Protein AF-A0A2W0G746-F1 (afdb_monomer_lite)

Foldseek 3Di:
DDPPPDDPPLQDDPRAGAADAPVVLVVLVVVQPDDDPLLSQLVCCCRHVVDDNVVSCVVSVQDPVSNSVSSSSSSCSSVVNDPPDDDDDDDDDPVVVVVVVVVVVVVD

Structure (mmCIF, N/CA/C/O backbone):
data_AF-A0A2W0G746-F1
#
_entry.id   AF-A0A2W0G746-F1
#
loop_
_atom_site.group_PDB
_atom_site.id
_atom_site.type_symbol
_atom_site.label_atom_id
_atom_site.label_alt_id
_atom_site.label_comp_id
_atom_site.label_asym_id
_atom_site.label_entity_id
_atom_site.label_seq_id
_atom_site.pdbx_PDB_ins_code
_atom_site.Cartn_x
_atom_site.Cartn_y
_atom_site.Cartn_z
_atom_site.occupancy
_atom_site.B_iso_or_equiv
_atom_site.auth_seq_id
_atom_site.auth_comp_id
_atom_site.auth_asym_id
_atom_site.auth_atom_id
_atom_site.pdbx_PDB_model_num
ATOM 1 N N . MET A 1 1 ? 15.666 16.266 3.257 1.00 37.22 1 MET A N 1
ATOM 2 C CA . MET A 1 1 ? 14.941 15.042 3.659 1.00 37.22 1 MET A CA 1
ATOM 3 C C . MET A 1 1 ? 13.505 15.496 3.851 1.00 37.22 1 MET A C 1
ATOM 5 O O . MET A 1 1 ? 13.319 16.393 4.648 1.00 37.22 1 MET A O 1
ATOM 9 N N . ASP A 1 2 ? 12.512 15.185 3.019 1.00 35.34 2 ASP A N 1
ATOM 10 C CA . ASP A 1 2 ? 12.162 13.888 2.442 1.00 35.34 2 ASP A CA 1
ATOM 11 C C . ASP A 1 2 ? 11.350 14.050 1.144 1.00 35.34 2 ASP A C 1
ATOM 13 O O . ASP A 1 2 ? 10.175 14.400 1.172 1.00 35.34 2 ASP A O 1
ATOM 17 N N . ILE A 1 3 ? 11.964 13.764 -0.008 1.00 33.84 3 ILE A N 1
ATOM 18 C CA . ILE A 1 3 ? 11.258 13.661 -1.306 1.00 33.84 3 ILE A CA 1
ATOM 19 C C . ILE A 1 3 ? 11.138 12.182 -1.744 1.00 33.84 3 ILE A C 1
ATOM 21 O O . ILE A 1 3 ? 10.477 11.855 -2.722 1.00 33.84 3 ILE A O 1
ATOM 25 N N . LEU A 1 4 ? 11.706 11.250 -0.970 1.00 33.03 4 LEU A N 1
ATOM 26 C CA . LEU A 1 4 ? 11.797 9.826 -1.320 1.00 33.03 4 LEU A CA 1
ATOM 27 C C . LEU A 1 4 ? 10.635 8.951 -0.810 1.00 33.03 4 LEU A C 1
ATOM 29 O O . LEU A 1 4 ? 10.628 7.756 -1.078 1.00 33.03 4 LEU A O 1
ATOM 33 N N . MET A 1 5 ? 9.638 9.508 -0.113 1.00 35.78 5 MET A N 1
ATOM 34 C CA . MET A 1 5 ? 8.526 8.720 0.463 1.00 35.78 5 MET A CA 1
ATOM 35 C C . MET A 1 5 ? 7.280 8.608 -0.429 1.00 35.78 5 MET A C 1
ATOM 37 O O . MET A 1 5 ? 6.327 7.916 -0.077 1.00 35.78 5 MET A O 1
ATOM 41 N N . ALA A 1 6 ? 7.267 9.248 -1.597 1.00 40.59 6 ALA A N 1
ATOM 42 C CA . ALA A 1 6 ? 6.166 9.135 -2.543 1.00 40.59 6 ALA A CA 1
ATOM 43 C C . ALA A 1 6 ? 6.620 8.338 -3.762 1.00 40.59 6 ALA A C 1
ATOM 45 O O . ALA A 1 6 ? 7.255 8.921 -4.634 1.00 40.59 6 ALA A O 1
ATOM 46 N N . ARG A 1 7 ? 6.281 7.044 -3.836 1.00 46.41 7 ARG A N 1
ATOM 47 C CA . ARG A 1 7 ? 5.877 6.357 -5.084 1.00 46.41 7 ARG A CA 1
ATOM 48 C C . ARG A 1 7 ? 5.673 4.860 -4.856 1.00 46.41 7 ARG A C 1
ATOM 50 O O . ARG A 1 7 ? 6.527 4.044 -5.132 1.00 46.41 7 ARG A O 1
ATOM 57 N N . PHE A 1 8 ? 4.459 4.527 -4.440 1.00 44.16 8 PHE A N 1
ATOM 58 C CA . PHE A 1 8 ? 3.735 3.387 -5.000 1.00 44.16 8 PHE A CA 1
ATOM 59 C C . PHE A 1 8 ? 2.346 3.928 -5.369 1.00 44.16 8 PHE A C 1
ATOM 61 O O . PHE A 1 8 ? 1.368 3.780 -4.638 1.00 44.16 8 PHE A O 1
ATOM 68 N N . ASN A 1 9 ? 2.276 4.688 -6.466 1.00 48.50 9 ASN A N 1
ATOM 69 C CA . ASN A 1 9 ? 1.053 5.370 -6.909 1.00 48.50 9 ASN A CA 1
ATOM 70 C C . ASN A 1 9 ? 0.141 4.428 -7.714 1.00 48.50 9 ASN A C 1
ATOM 72 O O . ASN A 1 9 ? -0.251 4.733 -8.832 1.00 48.50 9 ASN A O 1
ATOM 76 N N . GLY A 1 10 ? -0.211 3.285 -7.126 1.00 46.31 10 GLY A N 1
ATOM 77 C CA . GLY A 1 10 ? -1.383 2.507 -7.550 1.00 46.31 10 GLY A CA 1
ATOM 78 C C . GLY A 1 10 ? -2.644 2.923 -6.801 1.00 46.31 10 GLY A C 1
ATOM 79 O O . GLY A 1 10 ? -3.756 2.769 -7.293 1.00 46.31 10 GLY A O 1
ATOM 80 N N . VAL A 1 11 ? -2.465 3.489 -5.606 1.00 51.53 11 VAL A N 1
ATOM 81 C CA . VAL A 1 11 ? -3.551 3.954 -4.739 1.00 51.53 11 VAL A CA 1
ATOM 82 C C . VAL A 1 11 ? -3.508 5.459 -4.549 1.00 51.53 11 VAL A C 1
ATOM 84 O O . VAL A 1 11 ? -4.473 5.981 -4.041 1.00 51.53 11 VAL A O 1
ATOM 87 N N . MET A 1 12 ? -2.476 6.191 -4.983 1.00 56.09 12 MET A N 1
ATOM 88 C CA . MET A 1 12 ? -2.433 7.652 -4.831 1.00 56.09 12 MET A CA 1
ATOM 89 C C . MET A 1 12 ? -2.360 8.407 -6.165 1.00 56.09 12 MET A C 1
ATOM 91 O O . MET A 1 12 ? -1.528 8.096 -7.014 1.00 56.09 12 MET A O 1
ATOM 95 N N . LYS A 1 13 ? -3.189 9.447 -6.326 1.00 54.69 13 LYS A N 1
ATOM 96 C CA . LYS A 1 13 ? -3.172 10.414 -7.438 1.00 54.69 13 LYS A CA 1
ATOM 97 C C . LYS A 1 13 ? -3.022 11.815 -6.848 1.00 54.69 13 LYS A C 1
ATOM 99 O O . LYS A 1 13 ? -3.788 12.203 -5.974 1.00 54.69 13 LYS A O 1
ATOM 104 N N . ASN A 1 14 ? -2.019 12.571 -7.299 1.00 57.59 14 ASN A N 1
ATOM 105 C CA . ASN A 1 14 ? -1.698 13.911 -6.777 1.00 57.59 14 ASN A CA 1
ATOM 106 C C . ASN A 1 14 ? -1.472 13.953 -5.247 1.00 57.59 14 ASN A C 1
ATOM 108 O O . ASN A 1 14 ? -1.849 14.918 -4.590 1.00 57.59 14 ASN A O 1
ATOM 112 N N . GLY A 1 15 ? -0.892 12.892 -4.673 1.00 60.50 15 GLY A N 1
ATOM 113 C CA . GLY A 1 15 ? -0.623 12.803 -3.230 1.00 60.50 15 GLY A CA 1
ATOM 114 C C . GLY A 1 15 ? -1.844 12.486 -2.360 1.00 60.50 15 GLY A C 1
ATOM 115 O O . GLY A 1 15 ? -1.747 12.585 -1.142 1.00 60.50 15 GLY A O 1
ATOM 116 N N . LYS A 1 16 ? -2.977 12.107 -2.963 1.00 63.84 16 LYS A N 1
ATOM 117 C CA . LYS A 1 16 ? -4.184 11.659 -2.257 1.00 63.84 16 LYS A CA 1
ATOM 118 C C . LYS A 1 16 ? -4.508 10.222 -2.611 1.00 63.84 16 LYS A C 1
ATOM 120 O O . LYS A 1 16 ? -4.363 9.856 -3.777 1.00 63.84 16 LYS A O 1
ATOM 125 N N . ASP A 1 17 ? -5.002 9.458 -1.642 1.00 79.00 17 ASP A N 1
ATOM 126 C CA . ASP A 1 17 ? -5.572 8.141 -1.907 1.00 79.00 17 ASP A CA 1
ATOM 127 C C . ASP A 1 17 ? -6.719 8.242 -2.924 1.00 79.00 17 ASP A C 1
ATOM 129 O O . ASP A 1 17 ? -7.528 9.168 -2.891 1.00 79.00 17 ASP A O 1
ATOM 133 N N . VAL A 1 18 ? -6.741 7.307 -3.865 1.00 80.25 18 VAL A N 1
ATOM 134 C CA . VAL A 1 18 ? -7.693 7.165 -4.956 1.00 80.25 18 VAL A CA 1
ATOM 135 C C . VAL A 1 18 ? -8.781 6.240 -4.444 1.00 80.25 18 VAL A C 1
ATOM 137 O O . VAL A 1 18 ? -8.517 5.036 -4.311 1.00 80.25 18 VAL A O 1
ATOM 140 N N . PRO A 1 19 ? -9.987 6.771 -4.188 1.00 88.00 19 PRO A N 1
ATOM 141 C CA . PRO A 1 19 ? -11.090 5.963 -3.708 1.00 88.00 19 PRO A CA 1
ATOM 142 C C . PRO A 1 19 ? -11.432 4.825 -4.675 1.00 88.00 19 PRO A C 1
ATOM 144 O O . PRO A 1 19 ? -11.103 4.870 -5.867 1.00 88.00 19 PRO A O 1
ATOM 147 N N . MET A 1 20 ? -12.114 3.821 -4.148 1.00 90.06 20 MET A N 1
ATOM 148 C CA . MET A 1 20 ? -12.735 2.733 -4.900 1.00 90.06 20 MET A CA 1
ATOM 149 C C . MET A 1 20 ? -14.077 2.389 -4.261 1.00 90.06 20 MET A C 1
ATOM 151 O O . MET A 1 20 ? -14.339 2.785 -3.124 1.00 90.06 20 MET A O 1
ATOM 155 N N . ASP A 1 21 ? -14.940 1.702 -4.998 1.00 93.31 21 ASP A N 1
ATOM 156 C CA .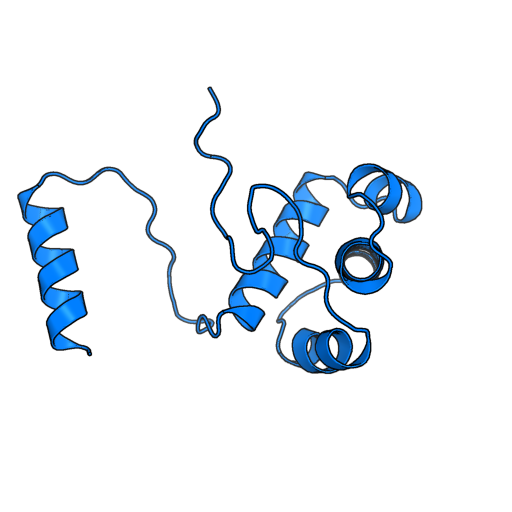 ASP A 1 21 ? -16.178 1.195 -4.423 1.00 93.31 21 ASP A CA 1
ATOM 157 C C . ASP A 1 21 ? -15.932 -0.068 -3.576 1.00 93.31 21 ASP A C 1
ATOM 159 O O . ASP A 1 21 ? -14.824 -0.610 -3.504 1.00 93.31 21 ASP A O 1
ATOM 163 N N . ALA A 1 22 ? -16.969 -0.474 -2.843 1.00 93.94 22 ALA A N 1
ATOM 164 C CA . ALA A 1 22 ? -16.895 -1.611 -1.936 1.00 93.94 22 ALA A CA 1
ATOM 165 C C . ALA A 1 22 ? -16.701 -2.940 -2.679 1.00 93.94 22 ALA A C 1
ATOM 167 O O . ALA A 1 22 ? -15.947 -3.784 -2.198 1.00 93.94 22 ALA A O 1
ATOM 168 N N . ASP A 1 23 ? -17.344 -3.104 -3.835 1.00 93.06 23 ASP A N 1
ATOM 169 C CA . ASP A 1 23 ? -17.327 -4.351 -4.599 1.00 93.06 23 ASP A CA 1
ATOM 170 C C . ASP A 1 23 ? -15.949 -4.568 -5.246 1.00 93.06 23 ASP A C 1
ATOM 172 O O . ASP A 1 23 ? -15.362 -5.646 -5.120 1.00 93.06 23 ASP A O 1
ATOM 176 N N . ASP A 1 24 ? -15.372 -3.518 -5.838 1.00 89.31 24 ASP A N 1
ATOM 177 C CA . ASP A 1 24 ? -14.002 -3.485 -6.349 1.00 89.31 24 ASP A CA 1
ATOM 178 C C . ASP A 1 24 ? -13.002 -3.785 -5.236 1.00 89.31 24 ASP A C 1
ATOM 180 O O . ASP A 1 24 ? -12.065 -4.564 -5.430 1.00 89.31 24 ASP A O 1
ATOM 184 N N . PHE A 1 25 ? -13.191 -3.182 -4.057 1.00 92.25 25 PHE A N 1
ATOM 185 C CA . PHE A 1 25 ? -12.338 -3.450 -2.905 1.00 92.25 25 PHE A CA 1
ATOM 186 C C . PHE A 1 25 ? -12.399 -4.927 -2.508 1.00 92.25 25 PHE A C 1
ATOM 188 O O . PHE A 1 25 ? -11.350 -5.556 -2.364 1.00 92.25 25 PHE A O 1
ATOM 195 N N . ASP A 1 26 ? -13.601 -5.491 -2.384 1.00 92.38 26 ASP A N 1
ATOM 196 C CA . ASP A 1 26 ? -13.815 -6.876 -1.963 1.00 92.38 26 ASP A CA 1
ATOM 197 C C . ASP A 1 26 ? -13.266 -7.884 -2.989 1.00 92.38 26 ASP A C 1
ATOM 199 O O . ASP A 1 26 ? -12.675 -8.898 -2.606 1.00 92.38 26 ASP A O 1
ATOM 203 N N . MET A 1 27 ? -13.356 -7.588 -4.290 1.00 90.38 27 MET A N 1
ATOM 204 C CA . MET A 1 27 ? -12.702 -8.374 -5.344 1.00 90.38 27 MET A CA 1
ATOM 205 C C . MET A 1 27 ? -11.174 -8.272 -5.294 1.00 90.38 27 MET A C 1
ATOM 207 O O . MET A 1 27 ? -10.462 -9.249 -5.543 1.00 90.38 27 MET A O 1
ATOM 211 N N . LEU A 1 28 ? -10.650 -7.083 -5.000 1.00 89.00 28 LEU A N 1
ATOM 212 C CA . LEU A 1 28 ? -9.220 -6.808 -5.013 1.00 89.00 28 LEU A CA 1
ATOM 213 C C . LEU A 1 28 ? -8.516 -7.449 -3.816 1.00 89.00 28 LEU A C 1
ATOM 215 O O . LEU A 1 28 ? -7.471 -8.076 -3.999 1.00 89.00 28 LEU A O 1
ATOM 219 N N . ILE A 1 29 ? -9.083 -7.362 -2.608 1.00 89.50 29 ILE A N 1
ATOM 220 C CA . ILE A 1 29 ? -8.451 -7.910 -1.396 1.00 89.50 29 ILE A CA 1
ATOM 221 C C . ILE A 1 29 ? -8.284 -9.430 -1.433 1.00 89.50 29 ILE A C 1
ATOM 223 O O . ILE A 1 29 ? -7.364 -9.937 -0.798 1.00 89.50 29 ILE A O 1
ATOM 227 N N . GLN A 1 30 ? -9.099 -10.153 -2.211 1.00 87.62 30 GLN A N 1
ATOM 228 C CA . GLN A 1 30 ? -8.943 -11.602 -2.409 1.00 87.62 30 GLN A CA 1
ATOM 229 C C . GLN A 1 30 ? -7.597 -11.966 -3.046 1.00 87.62 30 GLN A C 1
ATOM 231 O O . GLN A 1 30 ? -7.114 -13.082 -2.878 1.00 87.62 30 GLN A O 1
ATOM 236 N N . LYS A 1 31 ? -6.986 -11.023 -3.770 1.00 85.50 31 LYS A N 1
ATOM 237 C CA . LYS A 1 31 ? -5.685 -11.178 -4.428 1.00 85.50 31 LYS A CA 1
ATOM 238 C C . LYS A 1 31 ? -4.536 -10.584 -3.611 1.00 85.50 31 LYS A C 1
ATOM 240 O O . LYS A 1 31 ? -3.386 -10.684 -4.022 1.00 85.50 31 LYS A O 1
ATOM 245 N N . VAL A 1 32 ? -4.820 -9.928 -2.483 1.00 84.25 32 VAL A N 1
ATOM 246 C CA . VAL A 1 32 ? -3.792 -9.296 -1.649 1.00 84.25 32 VAL A CA 1
ATOM 247 C C . VAL A 1 32 ? -3.272 -10.300 -0.630 1.00 84.25 32 VAL A C 1
ATOM 249 O O . VAL A 1 32 ? -3.948 -10.611 0.350 1.00 84.25 32 VAL A O 1
ATOM 252 N N . ASP A 1 33 ? -2.034 -10.759 -0.811 1.00 77.56 33 ASP A N 1
ATOM 253 C CA . ASP A 1 33 ? -1.425 -11.684 0.143 1.00 77.56 33 ASP A CA 1
ATOM 254 C C . ASP A 1 33 ? -1.031 -10.994 1.471 1.00 77.56 33 ASP A C 1
ATOM 256 O O . ASP A 1 33 ? -0.447 -9.896 1.527 1.00 77.56 33 ASP A O 1
ATOM 260 N N . ARG A 1 34 ? -1.303 -11.693 2.580 1.00 79.62 34 ARG A N 1
ATOM 261 C CA . ARG A 1 34 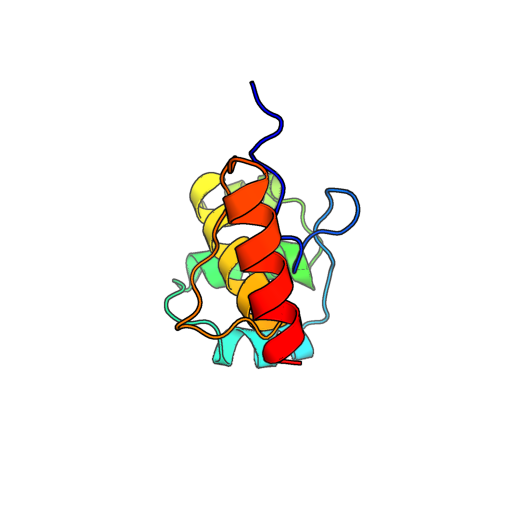? -0.877 -11.355 3.954 1.00 79.62 34 ARG A CA 1
ATOM 262 C C . ARG A 1 34 ? -1.246 -9.939 4.413 1.00 79.62 34 ARG A C 1
ATOM 264 O O . ARG A 1 34 ? -0.363 -9.101 4.648 1.00 79.62 34 ARG A O 1
ATOM 271 N N . LEU A 1 35 ? -2.530 -9.684 4.644 1.00 87.06 35 LEU A N 1
ATOM 272 C CA . LEU A 1 35 ? -2.988 -8.570 5.479 1.00 87.06 35 LEU A CA 1
ATOM 273 C C . LEU A 1 35 ? -3.733 -9.095 6.704 1.00 87.06 35 LEU A C 1
ATOM 275 O O . LEU A 1 35 ? -4.489 -10.058 6.631 1.00 87.06 35 LEU A O 1
ATOM 279 N N . THR A 1 36 ? -3.520 -8.448 7.849 1.00 91.94 36 THR A N 1
ATOM 280 C CA . THR A 1 36 ? -4.339 -8.723 9.035 1.00 91.94 36 THR A CA 1
ATOM 281 C C . THR A 1 36 ? -5.738 -8.140 8.842 1.00 91.94 36 THR A C 1
ATOM 283 O O . THR A 1 36 ? -5.892 -7.141 8.137 1.00 91.94 36 THR A O 1
ATOM 286 N N . LEU A 1 37 ? -6.745 -8.685 9.533 1.00 92.44 37 LEU A N 1
ATOM 287 C CA . LEU A 1 37 ? -8.102 -8.115 9.536 1.00 92.44 37 LEU A CA 1
ATOM 288 C C . LEU A 1 37 ? -8.106 -6.628 9.925 1.00 92.44 37 LEU A C 1
ATOM 290 O O . LEU A 1 37 ? -8.830 -5.833 9.335 1.00 92.44 37 LEU A O 1
ATOM 294 N N . LYS A 1 38 ? -7.237 -6.234 10.865 1.00 95.06 38 LYS A N 1
ATOM 295 C CA . LYS A 1 38 ? -7.059 -4.833 11.267 1.00 95.06 38 LYS A CA 1
ATOM 296 C C . LYS A 1 38 ? -6.568 -3.970 10.105 1.00 95.06 38 LYS A C 1
ATOM 298 O O . LYS A 1 38 ? -7.125 -2.908 9.857 1.00 95.06 38 LYS A O 1
ATOM 303 N N . SER A 1 39 ? -5.539 -4.429 9.394 1.00 94.94 39 SER A N 1
ATOM 304 C CA . SER A 1 39 ? -5.001 -3.725 8.226 1.00 94.94 39 SER A CA 1
ATOM 305 C C . SER A 1 39 ? -6.028 -3.621 7.101 1.00 94.94 39 SER A C 1
ATOM 307 O O . SER A 1 39 ? -6.153 -2.558 6.507 1.00 94.94 39 SER A O 1
ATOM 309 N N . LEU A 1 40 ? -6.791 -4.687 6.842 1.00 94.75 40 LEU A N 1
ATOM 310 C CA . LEU A 1 40 ? -7.862 -4.678 5.842 1.00 94.75 40 LEU A CA 1
ATOM 311 C C . LEU A 1 40 ? -8.953 -3.667 6.196 1.00 94.75 40 LEU A C 1
ATOM 313 O O . LEU A 1 40 ? -9.330 -2.855 5.355 1.00 94.75 40 LEU A O 1
ATOM 317 N N . TYR A 1 41 ? -9.413 -3.672 7.449 1.00 96.38 41 TYR A N 1
ATOM 318 C CA . TYR A 1 41 ? -10.433 -2.734 7.906 1.00 96.38 41 TYR A CA 1
ATOM 319 C C . TYR A 1 41 ? -9.954 -1.280 7.814 1.00 96.38 41 TYR A C 1
ATOM 321 O O . TYR A 1 41 ? -10.671 -0.426 7.299 1.00 96.38 41 TYR A O 1
ATOM 329 N N . ALA A 1 42 ? -8.716 -1.011 8.230 1.00 96.31 42 ALA A N 1
ATOM 330 C CA . ALA A 1 42 ? -8.109 0.312 8.135 1.00 96.31 42 ALA A CA 1
ATOM 331 C C . ALA A 1 42 ? -8.021 0.809 6.681 1.00 96.31 42 ALA A C 1
ATOM 333 O O . ALA A 1 42 ? -8.390 1.945 6.394 1.00 96.31 42 ALA A O 1
ATOM 334 N N . VAL A 1 43 ? -7.607 -0.053 5.746 1.00 94.62 43 VAL A N 1
ATOM 335 C CA . VAL A 1 43 ? -7.569 0.292 4.318 1.00 94.62 43 VAL A CA 1
ATOM 336 C C . VAL A 1 43 ? -8.975 0.539 3.766 1.00 94.62 43 VAL A C 1
ATOM 338 O O . VAL A 1 43 ? -9.156 1.494 3.014 1.00 94.62 43 VAL A O 1
ATOM 341 N N . ARG A 1 44 ? -9.977 -0.269 4.142 1.00 96.56 44 ARG A N 1
ATOM 342 C CA . ARG A 1 44 ? -11.366 -0.072 3.693 1.00 96.56 44 ARG A CA 1
ATOM 343 C C . ARG A 1 44 ? -11.895 1.302 4.101 1.00 96.56 44 ARG A C 1
ATOM 345 O O . ARG A 1 44 ? -12.488 1.991 3.277 1.00 96.56 44 ARG A O 1
ATOM 352 N N . LEU A 1 45 ? -11.630 1.730 5.338 1.00 97.19 45 LEU A N 1
ATOM 353 C CA . LEU A 1 45 ? -12.007 3.067 5.807 1.00 97.19 45 LEU A CA 1
ATOM 354 C C . LEU A 1 45 ? -11.412 4.168 4.917 1.00 97.19 45 LEU A C 1
ATOM 356 O O . LEU A 1 45 ? -12.095 5.134 4.592 1.00 97.19 45 LEU A O 1
ATOM 360 N N . VAL A 1 46 ? -10.161 4.011 4.484 1.00 95.38 46 VAL A N 1
ATOM 361 C CA . VAL A 1 46 ? -9.489 5.011 3.646 1.00 95.38 46 VAL A CA 1
ATOM 362 C C . VAL A 1 46 ? -9.998 4.985 2.203 1.00 95.38 46 VAL A C 1
ATOM 364 O O . VAL A 1 46 ? -10.316 6.030 1.639 1.00 95.38 46 VAL A O 1
ATOM 367 N N . LEU A 1 47 ? -10.082 3.805 1.585 1.00 94.31 47 LEU A N 1
ATOM 368 C CA . LEU A 1 47 ? -10.330 3.687 0.144 1.00 94.31 47 LEU A CA 1
ATOM 369 C C . LEU A 1 47 ? -11.810 3.649 -0.230 1.00 94.31 47 LEU A C 1
ATOM 371 O O . LEU A 1 47 ? -12.164 4.173 -1.284 1.00 94.31 47 LEU A O 1
ATOM 375 N N . VAL A 1 48 ? -12.660 3.078 0.622 1.00 95.75 48 VAL A N 1
ATOM 376 C CA . VAL A 1 48 ? -14.104 2.941 0.376 1.00 95.75 48 VAL A CA 1
ATOM 377 C C . VAL A 1 48 ? -14.868 4.045 1.099 1.00 95.75 48 VAL A C 1
ATOM 379 O O . VAL A 1 48 ? -15.593 4.817 0.473 1.00 95.75 48 VAL A O 1
ATOM 382 N N . GLU A 1 49 ? -14.629 4.196 2.405 1.00 96.00 49 GLU A N 1
ATOM 383 C CA . GLU A 1 49 ? -15.335 5.191 3.233 1.00 96.00 49 GLU A CA 1
ATOM 384 C C . GLU A 1 49 ? -14.739 6.605 3.121 1.00 96.00 49 GLU A C 1
ATOM 386 O O . GLU A 1 49 ? -15.267 7.553 3.702 1.00 96.00 49 GLU A O 1
ATOM 391 N N . LYS A 1 50 ? -13.645 6.768 2.359 1.00 93.88 50 LYS A N 1
ATOM 392 C CA . LYS A 1 50 ? -12.965 8.052 2.093 1.00 93.88 50 LYS A CA 1
ATOM 393 C C . LYS A 1 50 ? -12.501 8.775 3.364 1.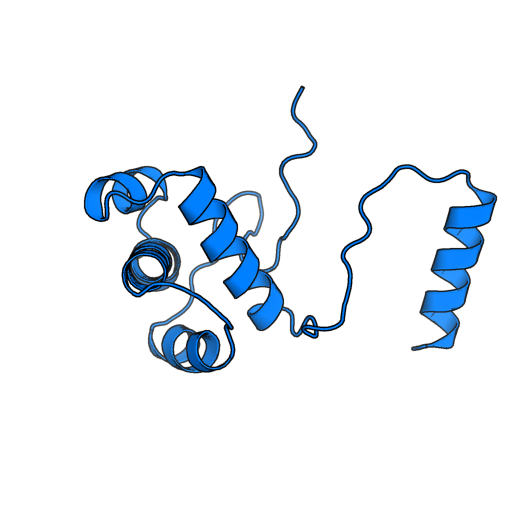00 93.88 50 LYS A C 1
ATOM 395 O O . LYS A 1 50 ? -12.349 9.998 3.369 1.00 93.88 50 LYS A O 1
ATOM 400 N N . MET A 1 51 ? -12.268 8.025 4.437 1.00 95.12 51 MET A N 1
ATOM 401 C CA . MET A 1 51 ? -11.683 8.527 5.674 1.00 95.12 51 MET A CA 1
ATOM 402 C C . MET A 1 51 ? -10.226 8.922 5.422 1.00 95.12 51 MET A C 1
ATOM 404 O O . MET A 1 51 ? -9.514 8.260 4.664 1.00 95.12 51 MET A O 1
ATOM 408 N N . ASN A 1 52 ? -9.748 9.994 6.054 1.00 92.94 52 ASN A N 1
ATOM 409 C CA . ASN A 1 52 ? -8.318 10.285 5.996 1.00 92.94 52 ASN A CA 1
ATOM 410 C C . ASN A 1 52 ? -7.529 9.228 6.799 1.00 92.94 52 ASN A C 1
ATOM 412 O O . ASN A 1 52 ? -8.068 8.499 7.634 1.00 92.94 52 ASN A O 1
ATOM 416 N N . ARG A 1 53 ? -6.230 9.115 6.518 1.00 93.00 53 ARG A N 1
ATOM 417 C CA . ARG A 1 53 ? -5.387 8.067 7.107 1.00 93.00 53 ARG A CA 1
ATOM 418 C C . ARG A 1 53 ? -5.204 8.207 8.618 1.00 93.00 53 ARG A C 1
ATOM 420 O O . ARG A 1 53 ? -5.039 7.183 9.271 1.00 93.00 53 ARG A O 1
ATOM 427 N N . GLU A 1 54 ? -5.211 9.431 9.142 1.00 93.88 54 GLU A N 1
ATOM 428 C CA . GLU A 1 54 ? -5.026 9.719 10.571 1.00 93.88 54 GLU A CA 1
ATOM 429 C C . GLU A 1 54 ? -6.239 9.224 11.361 1.00 93.88 54 GLU A C 1
ATOM 431 O O . GLU A 1 54 ? -6.094 8.358 12.220 1.00 93.88 54 GLU A O 1
ATOM 436 N N . ASP A 1 55 ? -7.445 9.620 10.952 1.00 96.62 55 ASP A N 1
ATOM 437 C CA . ASP A 1 55 ? -8.696 9.163 11.562 1.00 96.62 55 ASP A CA 1
ATOM 438 C C . ASP A 1 55 ? -8.847 7.636 11.472 1.00 96.62 55 ASP A C 1
ATOM 440 O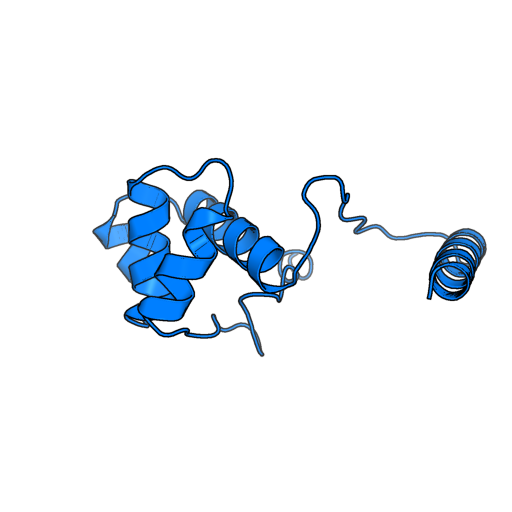 O . ASP A 1 55 ? -9.279 6.979 12.421 1.00 96.62 55 ASP A O 1
ATOM 444 N N . ALA A 1 56 ? -8.467 7.035 10.340 1.00 96.50 56 ALA A N 1
ATOM 445 C CA . ALA A 1 56 ? -8.516 5.585 10.169 1.00 96.50 56 ALA A CA 1
ATOM 446 C C . ALA A 1 56 ? -7.465 4.859 11.029 1.00 96.50 56 ALA A C 1
ATOM 448 O O . ALA A 1 56 ? -7.740 3.779 11.562 1.00 96.50 56 ALA A O 1
ATOM 449 N N . SER A 1 57 ? -6.271 5.440 11.183 1.00 95.25 57 SER A N 1
ATOM 450 C CA . SER A 1 57 ? -5.226 4.967 12.099 1.00 95.25 57 SER A CA 1
ATOM 451 C C . SER A 1 57 ? -5.743 4.974 13.534 1.00 95.25 57 SER A C 1
ATOM 453 O O . SER A 1 57 ? -5.733 3.929 14.188 1.00 95.25 57 SER A O 1
ATOM 455 N N . ASP A 1 58 ? -6.289 6.101 13.985 1.00 96.75 58 ASP A N 1
ATOM 456 C CA . ASP A 1 58 ? -6.802 6.279 15.343 1.00 96.75 58 ASP A CA 1
ATOM 457 C C . ASP A 1 58 ? -7.972 5.334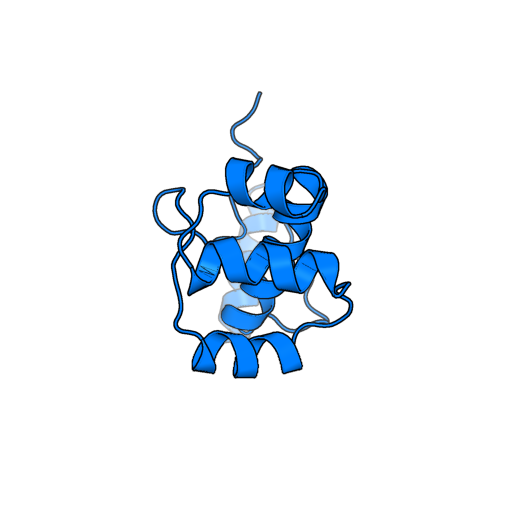 15.628 1.00 96.75 58 ASP A C 1
ATOM 459 O O . ASP A 1 58 ? -7.989 4.637 16.645 1.00 96.75 58 ASP A O 1
ATOM 463 N N . LYS A 1 59 ? -8.908 5.209 14.681 1.00 97.12 59 LYS A N 1
ATOM 464 C CA . LYS A 1 59 ? -10.076 4.326 14.803 1.00 97.12 59 LYS A CA 1
ATOM 465 C C . LYS A 1 59 ? -9.714 2.843 14.887 1.00 97.12 59 LYS A C 1
ATOM 467 O O . LYS A 1 59 ? -10.458 2.063 15.478 1.00 97.12 59 LYS A O 1
ATOM 472 N N . THR A 1 60 ? -8.609 2.426 14.273 1.00 96.56 60 THR A N 1
ATOM 473 C CA . THR A 1 60 ? -8.217 1.006 14.195 1.00 96.56 60 THR A CA 1
ATOM 474 C C . THR A 1 60 ? -7.040 0.640 15.100 1.00 96.56 60 THR A C 1
ATOM 476 O O . THR A 1 60 ? -6.742 -0.547 15.281 1.00 96.56 60 THR A O 1
ATOM 479 N N . GLY A 1 61 ? -6.355 1.639 15.663 1.00 96.25 61 GLY A N 1
ATOM 480 C CA . GLY A 1 61 ? -5.086 1.480 16.368 1.00 96.25 61 GLY A CA 1
ATOM 481 C C . GLY A 1 61 ? -3.957 0.965 15.468 1.00 96.25 61 GLY A C 1
ATOM 482 O O . GLY A 1 61 ? -3.023 0.323 15.959 1.00 96.25 61 GLY A O 1
ATOM 483 N N . LEU A 1 62 ? -4.059 1.144 14.147 1.00 96.44 62 LEU A N 1
ATOM 484 C CA . LEU A 1 62 ? -3.019 0.756 13.197 1.00 96.44 62 LEU A CA 1
ATOM 485 C C . LEU A 1 62 ? -2.040 1.915 13.023 1.00 96.44 62 LEU A C 1
ATOM 487 O O . LEU A 1 62 ? -2.439 2.986 12.594 1.00 96.44 62 LEU A O 1
ATOM 491 N N . SER A 1 63 ? -0.750 1.693 13.278 1.00 94.94 63 SER A N 1
ATOM 492 C CA . SER A 1 63 ? 0.250 2.752 13.096 1.00 94.94 63 SER A CA 1
ATOM 493 C C . SER A 1 63 ? 0.291 3.270 11.654 1.00 94.94 63 SER A C 1
ATOM 495 O O . SER A 1 63 ? 0.114 2.504 10.706 1.00 94.94 63 SER A O 1
ATOM 497 N N . MET A 1 64 ? 0.643 4.545 11.469 1.00 92.06 64 MET A N 1
ATOM 498 C CA . MET A 1 64 ? 0.772 5.160 10.139 1.00 92.06 64 MET A CA 1
ATOM 499 C C . MET A 1 64 ? 1.733 4.407 9.207 1.00 92.06 64 MET A C 1
ATOM 501 O O . MET A 1 64 ? 1.470 4.269 8.014 1.00 92.06 64 MET A O 1
ATOM 505 N N . LYS A 1 65 ? 2.820 3.837 9.748 1.00 88.06 65 LYS A N 1
ATOM 506 C CA . LYS A 1 65 ? 3.734 2.972 8.983 1.00 88.06 65 LYS A CA 1
ATOM 507 C C . LYS A 1 65 ? 3.049 1.675 8.533 1.00 88.06 65 LYS A C 1
ATOM 509 O O . LYS A 1 65 ? 3.242 1.241 7.400 1.00 88.06 65 LYS A O 1
ATOM 514 N N . GLY A 1 66 ? 2.245 1.067 9.406 1.00 90.75 66 GLY A N 1
ATOM 515 C CA . GLY A 1 66 ? 1.436 -0.109 9.080 1.00 90.75 66 GLY A CA 1
ATOM 516 C C . GLY A 1 66 ? 0.353 0.194 8.042 1.00 90.75 66 GLY A C 1
ATOM 517 O O . GLY A 1 66 ? 0.184 -0.582 7.105 1.00 90.75 66 GLY A O 1
ATOM 518 N N . MET A 1 67 ? -0.317 1.344 8.163 1.00 93.12 67 MET A N 1
ATOM 519 C CA . MET A 1 67 ? -1.286 1.848 7.186 1.00 93.12 67 MET A CA 1
ATOM 520 C C . MET A 1 67 ? -0.637 2.032 5.810 1.00 93.12 67 MET A C 1
ATOM 522 O O . MET A 1 67 ? -1.136 1.506 4.818 1.00 93.12 67 MET A O 1
ATOM 526 N N . GLN A 1 68 ? 0.516 2.706 5.748 1.00 88.25 68 GLN A N 1
ATOM 527 C CA . GLN A 1 68 ? 1.253 2.906 4.499 1.00 88.25 68 GLN A CA 1
ATOM 528 C C . GLN A 1 68 ? 1.640 1.574 3.846 1.00 88.25 68 GLN A C 1
ATOM 530 O O . GLN A 1 68 ? 1.476 1.416 2.639 1.00 88.25 68 GLN A O 1
ATOM 535 N N . LEU A 1 69 ? 2.118 0.599 4.627 1.00 88.00 69 LEU A N 1
ATOM 536 C CA . LEU A 1 69 ? 2.453 -0.727 4.107 1.00 88.00 69 LEU A CA 1
ATOM 537 C C . LEU A 1 69 ? 1.219 -1.451 3.547 1.00 88.00 69 LEU A C 1
ATOM 539 O O . LEU A 1 69 ? 1.297 -2.057 2.478 1.00 88.00 69 LEU A O 1
ATOM 543 N N . ALA A 1 70 ? 0.085 -1.381 4.248 1.00 91.12 70 ALA A N 1
ATOM 544 C CA . ALA A 1 70 ? -1.158 -2.011 3.815 1.00 91.12 70 ALA A CA 1
ATOM 545 C C . ALA A 1 70 ? -1.697 -1.388 2.515 1.00 91.12 70 ALA A C 1
ATOM 547 O O . ALA A 1 70 ? -2.007 -2.114 1.570 1.00 91.12 70 ALA A O 1
ATOM 548 N N . LEU A 1 71 ? -1.710 -0.054 2.427 1.00 90.06 71 LEU A N 1
ATOM 549 C CA . LEU A 1 71 ? -2.092 0.682 1.218 1.00 90.06 71 LEU A CA 1
ATOM 550 C C . LEU A 1 71 ? -1.162 0.372 0.038 1.00 90.06 71 LEU A C 1
ATOM 552 O O . LEU A 1 71 ? -1.635 0.163 -1.077 1.00 90.06 71 LEU A O 1
ATOM 556 N N . SER A 1 72 ? 0.151 0.268 0.271 1.00 84.19 72 SER A N 1
ATOM 557 C CA . SER A 1 72 ? 1.114 -0.091 -0.778 1.00 84.19 72 SER A CA 1
ATOM 558 C C . SER A 1 72 ? 0.900 -1.508 -1.325 1.00 84.19 72 SER A C 1
ATOM 560 O O . SER A 1 72 ? 1.064 -1.726 -2.524 1.00 84.19 72 SER A O 1
ATOM 562 N N . LYS A 1 73 ? 0.511 -2.479 -0.488 1.00 85.56 73 LYS A N 1
ATOM 563 C CA . LYS A 1 73 ? 0.182 -3.838 -0.955 1.00 85.56 73 LYS A CA 1
ATOM 564 C C . LYS A 1 73 ? -1.053 -3.846 -1.854 1.00 85.56 73 LYS A C 1
ATOM 566 O O . LYS A 1 73 ? -1.029 -4.431 -2.931 1.00 85.56 73 LYS A O 1
ATOM 571 N N . VAL A 1 74 ? -2.099 -3.138 -1.439 1.00 88.19 74 VAL A N 1
ATOM 572 C CA . VAL A 1 74 ? -3.339 -2.975 -2.214 1.00 88.19 74 VAL A CA 1
ATOM 573 C C . VAL A 1 74 ? -3.059 -2.266 -3.544 1.00 88.19 74 VAL A C 1
ATOM 575 O O . VAL A 1 74 ? -3.570 -2.675 -4.583 1.00 88.19 74 VAL A O 1
ATOM 578 N N . ALA A 1 75 ? -2.169 -1.268 -3.547 1.00 83.56 75 ALA A N 1
ATOM 579 C CA . ALA A 1 75 ? -1.724 -0.582 -4.760 1.00 83.56 75 ALA A CA 1
ATOM 580 C C . ALA A 1 75 ? -1.046 -1.497 -5.775 1.00 83.56 75 ALA A C 1
ATOM 582 O O . ALA A 1 75 ? -1.354 -1.400 -6.960 1.00 83.56 75 ALA A O 1
ATOM 583 N N . ARG A 1 76 ? -0.153 -2.383 -5.328 1.00 80.69 76 ARG A N 1
ATOM 584 C CA . ARG A 1 76 ? 0.535 -3.337 -6.211 1.00 80.69 76 ARG A CA 1
ATOM 585 C C . ARG A 1 76 ? -0.450 -4.243 -6.932 1.00 80.69 76 ARG A C 1
ATOM 587 O O . ARG A 1 76 ? -0.398 -4.338 -8.155 1.00 80.69 76 ARG A O 1
ATOM 594 N N . VAL A 1 77 ? -1.394 -4.815 -6.186 1.00 85.00 77 VAL A N 1
ATOM 595 C CA . VAL A 1 77 ? -2.442 -5.673 -6.751 1.00 85.00 77 VAL A CA 1
ATOM 596 C C . VAL A 1 77 ? -3.325 -4.891 -7.721 1.00 85.00 77 VAL A C 1
ATOM 598 O O . VAL A 1 77 ? -3.594 -5.368 -8.821 1.00 85.00 77 VAL A O 1
ATOM 601 N N . ARG A 1 78 ? -3.716 -3.658 -7.369 1.00 84.88 78 ARG A N 1
ATOM 602 C CA . ARG A 1 78 ? -4.498 -2.779 -8.257 1.00 84.88 78 ARG A CA 1
ATOM 603 C C . ARG A 1 78 ? -3.790 -2.494 -9.582 1.00 84.88 78 ARG A C 1
ATOM 605 O O . ARG A 1 78 ? -4.439 -2.412 -10.616 1.00 84.88 78 ARG A O 1
ATOM 612 N N . MET A 1 79 ? -2.472 -2.321 -9.539 1.00 78.75 79 MET A N 1
ATOM 613 C CA . MET A 1 79 ? -1.635 -2.056 -10.711 1.00 78.75 79 MET A CA 1
ATOM 614 C C . MET A 1 79 ? -1.296 -3.318 -11.516 1.00 78.75 79 MET A C 1
ATOM 616 O O . MET A 1 79 ? -0.596 -3.211 -12.517 1.00 78.75 79 MET A O 1
ATOM 620 N N . GLY A 1 80 ? -1.740 -4.503 -11.083 1.00 78.56 80 GLY A N 1
ATOM 621 C CA . GLY A 1 80 ? -1.374 -5.766 -11.724 1.00 78.56 80 GLY A CA 1
ATOM 622 C C . GLY A 1 80 ? 0.109 -6.120 -11.581 1.00 78.56 80 GLY A C 1
ATOM 623 O O . GLY A 1 80 ? 0.632 -6.889 -12.384 1.00 78.56 80 GLY A O 1
ATOM 624 N N . VAL A 1 81 ? 0.802 -5.564 -10.580 1.00 77.56 81 VAL A N 1
ATOM 625 C CA . VAL A 1 81 ? 2.197 -5.922 -10.293 1.00 77.56 81 VAL A CA 1
ATOM 626 C C . VAL A 1 81 ? 2.222 -7.359 -9.786 1.00 77.56 81 VAL A C 1
ATOM 628 O O . VAL A 1 81 ? 1.535 -7.681 -8.817 1.00 77.56 81 VAL A O 1
ATOM 631 N N . ARG A 1 82 ? 3.007 -8.219 -10.440 1.00 71.25 82 ARG A N 1
ATOM 632 C CA . ARG A 1 82 ? 3.146 -9.624 -10.044 1.00 71.25 82 ARG A CA 1
ATOM 633 C C . ARG A 1 82 ? 3.895 -9.747 -8.717 1.00 71.25 82 ARG A C 1
ATOM 635 O O . ARG A 1 82 ? 4.784 -8.952 -8.419 1.00 71.25 82 ARG A O 1
ATOM 642 N N . ASP A 1 83 ? 3.577 -10.783 -7.947 1.00 67.56 83 ASP A N 1
ATOM 643 C CA . ASP A 1 83 ? 4.185 -11.015 -6.629 1.00 67.56 83 ASP A CA 1
ATOM 644 C C . ASP A 1 83 ? 5.687 -11.341 -6.694 1.00 67.56 83 ASP A C 1
ATOM 646 O O . ASP A 1 83 ? 6.406 -11.137 -5.716 1.00 67.56 83 ASP A O 1
ATOM 650 N N . ASP A 1 84 ? 6.174 -11.820 -7.842 1.00 72.94 84 ASP A N 1
ATOM 651 C CA . ASP A 1 84 ? 7.588 -12.112 -8.098 1.00 72.94 84 ASP A CA 1
ATOM 652 C C . ASP A 1 84 ? 8.385 -10.896 -8.599 1.00 72.94 84 ASP A C 1
ATOM 654 O O . ASP A 1 84 ? 9.587 -10.999 -8.845 1.00 72.94 84 ASP A O 1
ATOM 658 N N . TRP A 1 85 ? 7.740 -9.736 -8.750 1.00 77.31 85 TRP A N 1
ATOM 659 C CA . TRP A 1 85 ? 8.397 -8.524 -9.224 1.00 77.31 85 TRP A CA 1
ATOM 660 C C . TRP A 1 85 ? 9.040 -7.743 -8.083 1.00 77.31 85 TRP A C 1
ATOM 662 O O . TRP A 1 85 ? 8.467 -7.539 -7.010 1.00 77.31 85 TRP A O 1
ATOM 672 N N . ILE A 1 86 ? 10.248 -7.253 -8.350 1.00 74.31 86 ILE A N 1
ATOM 673 C CA . ILE A 1 86 ? 11.030 -6.450 -7.413 1.00 74.31 86 ILE A CA 1
ATOM 674 C C . ILE A 1 86 ? 10.965 -4.991 -7.856 1.00 74.31 86 ILE A C 1
ATOM 676 O O . ILE A 1 86 ? 11.295 -4.660 -8.993 1.00 74.31 86 ILE A O 1
ATOM 680 N N . GLU A 1 87 ? 10.565 -4.107 -6.942 1.00 73.25 87 GLU A N 1
ATOM 681 C CA . GLU A 1 87 ? 10.683 -2.668 -7.162 1.00 73.25 87 GLU A CA 1
ATOM 682 C C . GLU A 1 87 ? 12.151 -2.250 -7.036 1.00 73.25 87 GLU A C 1
ATOM 684 O O . GLU A 1 87 ? 12.785 -2.462 -6.000 1.00 73.25 87 GLU A O 1
ATOM 689 N N . VAL A 1 88 ? 12.676 -1.615 -8.081 1.00 77.88 88 VAL A N 1
ATOM 690 C CA . VAL A 1 88 ? 14.019 -1.033 -8.086 1.00 77.88 88 VAL A CA 1
ATOM 691 C C . VAL A 1 88 ? 13.882 0.489 -8.037 1.00 77.88 88 VAL A C 1
ATOM 693 O O . VAL A 1 88 ? 13.477 1.109 -9.015 1.00 77.88 88 VAL A O 1
ATOM 696 N N . ASN A 1 89 ? 14.224 1.099 -6.898 1.00 74.50 89 ASN A N 1
ATOM 697 C CA . ASN A 1 89 ? 14.251 2.554 -6.720 1.00 74.50 89 ASN A CA 1
ATOM 698 C C . ASN A 1 89 ? 15.652 2.994 -6.276 1.00 74.50 89 ASN A C 1
ATOM 700 O O . ASN A 1 89 ? 15.974 2.983 -5.088 1.00 74.50 89 ASN A O 1
ATOM 704 N N . THR A 1 90 ? 16.513 3.318 -7.241 1.00 82.69 90 THR A N 1
ATOM 705 C CA . THR A 1 90 ? 17.908 3.699 -6.987 1.00 82.69 90 THR A CA 1
ATOM 706 C C . THR A 1 90 ? 18.410 4.703 -8.021 1.00 82.69 90 THR A C 1
ATOM 708 O O . THR A 1 90 ? 17.880 4.785 -9.129 1.00 82.69 90 THR A O 1
ATOM 711 N N . TRP A 1 91 ? 19.463 5.445 -7.675 1.00 89.00 91 TRP A N 1
ATOM 712 C CA . TRP A 1 91 ? 20.237 6.212 -8.648 1.00 89.00 91 TRP A CA 1
ATOM 713 C C . TRP A 1 91 ? 21.213 5.276 -9.356 1.00 89.00 91 TRP A C 1
ATOM 715 O O . TRP A 1 91 ? 21.964 4.551 -8.703 1.00 89.00 91 TRP A O 1
ATOM 725 N N . ALA A 1 92 ? 21.213 5.299 -10.687 1.00 91.31 92 ALA A N 1
ATOM 726 C CA . ALA A 1 92 ? 22.107 4.493 -11.507 1.00 91.31 92 ALA A CA 1
ATOM 727 C C . ALA A 1 92 ? 22.918 5.389 -12.462 1.00 91.31 92 ALA A C 1
ATOM 729 O O . ALA A 1 92 ? 22.358 6.330 -13.030 1.00 91.31 92 ALA A O 1
ATOM 730 N N . PRO A 1 93 ? 24.220 5.108 -12.663 1.00 96.25 93 PRO A N 1
ATOM 731 C CA . PRO A 1 93 ? 25.000 5.637 -13.774 1.00 96.25 93 PRO A CA 1
ATOM 732 C C . PRO A 1 93 ? 24.274 5.525 -15.127 1.00 96.25 93 PRO A C 1
ATOM 734 O O . PRO A 1 93 ? 23.576 4.529 -15.352 1.00 96.25 93 PRO A O 1
ATOM 737 N N . PRO A 1 94 ? 24.461 6.494 -16.046 1.00 94.56 94 PRO A N 1
ATOM 738 C CA . PRO A 1 94 ? 23.702 6.567 -17.297 1.00 94.56 94 PRO A CA 1
ATOM 739 C C . PRO A 1 94 ? 23.730 5.287 -18.137 1.00 94.56 94 PRO A C 1
ATOM 741 O O . PRO A 1 94 ? 22.702 4.900 -18.680 1.00 94.56 94 PRO A O 1
ATOM 744 N N . GLU A 1 9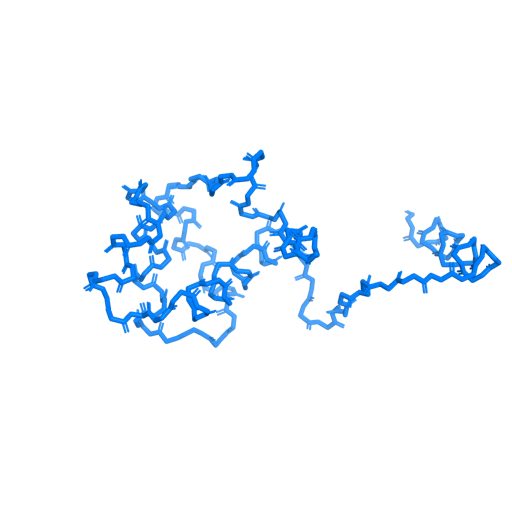5 ? 24.873 4.603 -18.209 1.00 94.25 95 GLU A N 1
ATOM 745 C CA . GLU A 1 95 ? 25.026 3.373 -18.996 1.00 94.25 95 GLU A CA 1
ATOM 746 C C . GLU A 1 95 ? 24.147 2.231 -18.466 1.00 94.25 95 GLU A C 1
ATOM 748 O O . GLU A 1 95 ? 23.456 1.574 -19.242 1.00 94.25 95 GLU A O 1
ATOM 753 N N . MET A 1 96 ? 24.086 2.050 -17.142 1.00 93.56 96 MET A N 1
ATOM 754 C CA . MET A 1 96 ? 23.227 1.033 -16.522 1.00 93.56 96 MET A CA 1
ATOM 755 C C . MET A 1 96 ? 21.743 1.384 -16.652 1.00 93.56 96 MET A C 1
ATOM 757 O O . MET A 1 96 ? 20.917 0.499 -16.871 1.00 93.56 96 MET A O 1
ATOM 761 N N . ALA A 1 97 ? 21.393 2.672 -16.558 1.00 92.31 97 ALA A N 1
ATOM 762 C CA . ALA A 1 97 ? 20.026 3.121 -16.800 1.00 92.31 97 ALA A CA 1
ATOM 763 C C . ALA A 1 97 ? 19.609 2.873 -18.260 1.00 92.31 97 ALA A C 1
ATOM 765 O O . ALA A 1 97 ? 18.525 2.351 -18.505 1.00 92.31 97 ALA A O 1
ATOM 766 N N . ALA A 1 98 ? 20.478 3.185 -19.225 1.00 91.69 98 ALA A N 1
ATOM 767 C CA . ALA A 1 98 ? 20.225 2.944 -20.642 1.00 91.69 98 ALA A CA 1
ATOM 768 C C . ALA A 1 98 ? 20.053 1.449 -20.949 1.00 91.69 98 ALA A C 1
ATOM 770 O O . ALA A 1 98 ? 19.134 1.078 -21.676 1.00 91.69 98 ALA A O 1
ATOM 771 N N . GLU A 1 99 ? 20.883 0.581 -20.362 1.00 93.06 99 GLU A N 1
ATOM 772 C CA . GLU A 1 99 ? 20.751 -0.867 -20.533 1.00 93.06 99 GLU A CA 1
ATOM 773 C C . GLU A 1 99 ? 19.435 -1.401 -19.952 1.00 93.06 99 GLU A C 1
ATOM 775 O O . GLU A 1 99 ? 18.754 -2.197 -20.601 1.00 93.06 99 GLU A O 1
ATOM 780 N N . PHE A 1 100 ? 19.050 -0.945 -18.757 1.00 89.44 100 PHE A N 1
ATOM 781 C CA . PHE A 1 100 ? 17.777 -1.318 -18.141 1.00 89.44 100 PHE A CA 1
ATOM 782 C C . PHE A 1 100 ? 16.586 -0.888 -19.008 1.00 89.44 100 PHE A C 1
ATOM 784 O O . PHE A 1 100 ? 15.701 -1.696 -19.277 1.00 89.44 100 PHE A O 1
ATOM 791 N N . MET A 1 101 ? 16.599 0.349 -19.516 1.00 88.25 101 MET A N 1
ATOM 792 C CA . MET A 1 101 ? 15.542 0.868 -20.392 1.00 88.25 101 MET A CA 1
ATOM 793 C C . MET A 1 101 ? 15.471 0.113 -21.724 1.00 88.25 101 MET A C 1
ATOM 795 O O . MET A 1 101 ? 14.375 -0.173 -22.197 1.00 88.25 101 MET A O 1
ATOM 799 N N . ARG A 1 102 ? 16.615 -0.266 -22.310 1.00 90.88 102 ARG A N 1
ATOM 800 C CA . ARG A 1 102 ? 16.646 -1.092 -23.527 1.00 90.88 102 ARG A CA 1
ATOM 801 C C . ARG A 1 102 ? 16.038 -2.473 -23.279 1.00 90.88 102 ARG A C 1
ATOM 803 O O . ARG A 1 102 ? 15.197 -2.910 -24.051 1.00 90.88 102 ARG A O 1
ATOM 810 N N . LYS A 1 103 ? 16.407 -3.131 -22.173 1.00 90.12 103 LYS A N 1
ATOM 811 C CA . LYS A 1 103 ? 15.834 -4.430 -21.781 1.00 90.12 103 LYS A CA 1
ATOM 812 C C . LYS A 1 103 ? 14.320 -4.364 -21.587 1.00 90.12 103 LYS A C 1
ATOM 814 O O . LYS A 1 103 ? 13.640 -5.311 -21.951 1.00 90.12 103 LYS A O 1
ATOM 819 N N . LEU A 1 104 ? 13.786 -3.265 -21.048 1.00 84.06 104 LEU A N 1
ATOM 820 C CA . LEU A 1 104 ? 12.334 -3.081 -20.932 1.00 84.06 104 LEU A CA 1
ATOM 821 C C . LEU A 1 104 ? 11.642 -3.044 -22.305 1.00 84.06 104 LEU A C 1
ATOM 823 O O . LEU A 1 104 ? 10.591 -3.653 -22.453 1.00 84.06 104 LEU A O 1
ATOM 827 N N . GLN A 1 105 ? 12.248 -2.398 -23.305 1.00 78.44 105 GLN A N 1
ATOM 828 C CA . GLN A 1 105 ? 11.701 -2.316 -24.669 1.00 78.44 105 GLN A CA 1
ATOM 829 C C . GLN A 1 105 ? 11.741 -3.647 -25.432 1.00 78.44 105 GLN A C 1
ATOM 831 O O . GLN A 1 105 ? 10.968 -3.835 -26.359 1.00 78.44 105 GLN A O 1
ATOM 836 N N . GLU A 1 106 ? 12.645 -4.560 -25.074 1.00 80.00 106 GLU A N 1
ATOM 837 C CA . GLU A 1 106 ? 12.745 -5.892 -25.692 1.00 80.00 106 GLU A CA 1
ATOM 838 C C . GLU A 1 106 ? 11.677 -6.874 -25.169 1.00 80.00 106 GLU A C 1
ATOM 840 O O . GLU A 1 106 ? 11.502 -7.951 -25.740 1.00 80.00 106 GLU A O 1
ATOM 845 N N . ILE A 1 107 ? 11.005 -6.532 -24.063 1.00 70.88 107 ILE A N 1
ATOM 846 C CA . ILE A 1 107 ? 10.019 -7.382 -23.376 1.00 70.88 107 ILE A CA 1
ATOM 847 C C . ILE A 1 107 ? 8.568 -6.954 -23.703 1.00 70.88 107 ILE A C 1
ATOM 849 O O . ILE A 1 107 ? 7.650 -7.742 -23.466 1.00 70.88 107 ILE A O 1
ATOM 853 N N . GLU A 1 108 ? 8.359 -5.746 -24.246 1.00 51.94 108 GLU A N 1
ATOM 854 C CA . GLU A 1 108 ? 7.067 -5.258 -24.782 1.00 51.94 108 GLU A CA 1
ATOM 855 C C . GLU A 1 108 ? 6.787 -5.776 -26.202 1.00 51.94 108 GLU A C 1
ATOM 857 O O . GLU A 1 108 ? 5.610 -6.124 -26.462 1.00 51.94 108 GLU A O 1
#

Secondary structure (DSSP, 8-state):
--STT---TTSEETTEE----HHHHHHHHTT--S--HHHHHHHHHHHTS---HHHHHHHHT--HHHHHHHHHHHHHHHTT--TT---------HHHHHHHHHHHHTT-

Radius of gyration: 16.14 Å; chains: 1; bounding box: 42×27×42 Å

pLDDT: mean 81.99, std 17.03, range [33.03, 97.19]

Sequence (108 aa):
MDILMARFNGVMKNGKDVPMDADDFDMLIQKVDRLTLKSLYAVRLVLVEKMNREDASDKTGLSMKGMQLALSKVARVRMGVRDDWIEVNTWAPPEMAAEFMRKLQEIE